Protein AF-A0A0S3TQN6-F1 (afdb_monomer_lite)

Sequence (115 aa):
MHYYVHPFQLELHKLENMIVHVQHVNNREVKKIADSGLFTSQSIGEEGGDTVTTQAIGEEGGDTVTTKAIGEEGGDTVTTQAIGEEGGDTVTTKAVGEEGGDTVTTKAVGEEGGF

Structure (mmCIF, N/CA/C/O backbone):
data_AF-A0A0S3TQN6-F1
#
_entry.id   AF-A0A0S3TQN6-F1
#
loop_
_atom_site.group_PDB
_atom_site.id
_atom_site.type_symbol
_atom_site.label_atom_id
_atom_site.label_alt_id
_atom_site.label_comp_id
_atom_site.label_asym_id
_atom_site.label_entity_id
_atom_site.label_seq_id
_atom_site.pdbx_PDB_ins_code
_atom_site.Cartn_x
_atom_site.Cartn_y
_atom_site.Cartn_z
_atom_site.occupancy
_atom_site.B_iso_or_equiv
_atom_site.auth_seq_id
_atom_site.auth_comp_id
_atom_site.auth_asym_id
_atom_site.auth_atom_id
_atom_site.pdbx_PDB_model_num
ATOM 1 N N . MET A 1 1 ? 12.948 -40.543 -59.364 1.00 48.19 1 MET A N 1
ATOM 2 C CA . MET A 1 1 ? 13.728 -40.202 -58.155 1.00 48.19 1 MET A CA 1
ATOM 3 C C . MET A 1 1 ? 12.812 -39.402 -57.245 1.00 48.19 1 MET A C 1
ATOM 5 O O . MET A 1 1 ? 12.263 -38.418 -57.717 1.00 48.19 1 MET A O 1
ATOM 9 N N . HIS A 1 2 ? 12.554 -39.855 -56.017 1.00 49.88 2 HIS A N 1
ATOM 10 C CA . HIS A 1 2 ? 11.781 -39.083 -55.037 1.00 49.88 2 HIS A CA 1
ATOM 11 C C . HIS A 1 2 ? 12.757 -38.323 -54.139 1.00 49.88 2 HIS A C 1
ATOM 13 O O . HIS A 1 2 ? 13.660 -38.931 -53.568 1.00 49.88 2 HIS A O 1
ATOM 19 N N . TYR A 1 3 ? 12.587 -37.006 -54.042 1.00 64.06 3 TYR A N 1
ATOM 20 C CA . TYR A 1 3 ? 13.352 -36.165 -53.128 1.00 64.06 3 TYR A CA 1
ATOM 21 C C . TYR A 1 3 ? 12.717 -36.247 -51.739 1.00 64.06 3 TYR A C 1
ATOM 23 O O . TYR A 1 3 ? 11.533 -35.958 -51.576 1.00 64.06 3 TYR A O 1
ATOM 31 N N . TYR A 1 4 ? 13.497 -36.678 -50.750 1.00 69.00 4 TYR A N 1
ATOM 32 C CA . TYR A 1 4 ? 13.089 -36.646 -49.351 1.00 69.00 4 TYR A CA 1
ATOM 33 C C . TYR A 1 4 ? 13.300 -35.227 -48.815 1.00 69.00 4 TYR A C 1
ATOM 35 O O . TYR A 1 4 ? 14.424 -34.728 -48.831 1.00 69.00 4 TYR A O 1
ATOM 43 N N . VAL A 1 5 ? 12.226 -34.580 -48.364 1.00 65.69 5 VAL A N 1
ATOM 44 C CA . VAL A 1 5 ? 12.281 -33.260 -47.720 1.00 65.69 5 VAL A CA 1
ATOM 45 C C . VAL A 1 5 ? 12.265 -33.485 -46.211 1.00 65.69 5 VAL A C 1
ATOM 47 O O . VAL A 1 5 ? 11.360 -34.134 -45.686 1.00 65.69 5 VAL A O 1
ATOM 50 N N . HIS A 1 6 ? 13.295 -33.006 -45.514 1.00 69.19 6 HIS A N 1
ATOM 51 C CA . HIS A 1 6 ? 13.466 -33.253 -44.084 1.00 69.19 6 HIS A CA 1
ATOM 52 C C . HIS A 1 6 ? 12.482 -32.391 -43.265 1.00 69.19 6 HIS A C 1
ATOM 54 O O . HIS A 1 6 ? 12.377 -31.192 -43.528 1.00 69.19 6 HIS A O 1
ATOM 60 N N . PRO A 1 7 ? 11.789 -32.937 -42.245 1.00 66.75 7 PRO A N 1
ATOM 61 C CA . PRO A 1 7 ? 10.705 -32.239 -41.536 1.00 66.75 7 PRO A CA 1
ATOM 62 C C . PRO A 1 7 ? 11.141 -30.984 -40.756 1.00 66.75 7 PRO A C 1
ATOM 64 O O . PRO A 1 7 ? 10.292 -30.193 -40.358 1.00 66.75 7 PRO A O 1
ATOM 67 N N . PHE A 1 8 ? 12.449 -30.777 -40.567 1.00 64.75 8 PHE A N 1
ATOM 68 C CA . PHE A 1 8 ? 13.025 -29.607 -39.887 1.00 64.75 8 PHE A CA 1
ATOM 69 C C . PHE A 1 8 ? 13.771 -28.649 -40.821 1.00 64.75 8 PHE A C 1
ATOM 71 O O . PHE A 1 8 ? 14.541 -27.813 -40.352 1.00 64.75 8 PHE A O 1
ATOM 78 N N . GLN A 1 9 ? 13.593 -28.773 -42.138 1.00 66.06 9 GLN A N 1
ATOM 79 C CA . GLN A 1 9 ? 14.167 -27.823 -43.084 1.00 66.06 9 GLN A CA 1
ATOM 80 C C . GLN A 1 9 ? 13.417 -26.487 -42.956 1.00 66.06 9 GLN A C 1
ATOM 82 O O . GLN A 1 9 ? 12.382 -26.251 -43.582 1.00 66.06 9 GLN A O 1
ATOM 87 N N . LEU A 1 10 ? 13.901 -25.643 -42.044 1.00 60.06 10 LEU A N 1
ATOM 88 C CA . LEU A 1 10 ? 13.390 -24.301 -41.836 1.00 60.06 10 LEU A CA 1
ATOM 89 C C . LEU A 1 10 ? 13.933 -23.429 -42.964 1.00 60.06 10 LEU A C 1
ATOM 91 O O . LEU A 1 10 ? 15.109 -23.080 -43.007 1.00 60.06 10 LEU A O 1
ATOM 95 N N . GLU A 1 11 ? 13.075 -23.148 -43.930 1.00 67.50 11 GLU A N 1
ATOM 96 C CA . GLU A 1 11 ? 13.406 -22.263 -45.033 1.00 67.50 11 GLU A CA 1
ATOM 97 C C . GLU A 1 11 ? 13.729 -20.852 -44.513 1.00 67.50 11 GLU A C 1
ATOM 99 O O . GLU A 1 11 ? 12.987 -20.317 -43.689 1.00 67.50 11 GLU A O 1
ATOM 104 N N . LEU A 1 12 ? 14.807 -20.232 -45.006 1.00 58.78 12 LEU A N 1
ATOM 105 C CA . LEU A 1 12 ? 15.273 -18.901 -44.574 1.00 58.78 12 LEU A CA 1
ATOM 106 C C . LEU A 1 12 ? 14.161 -17.834 -44.606 1.00 58.78 12 LEU A C 1
ATOM 108 O O . LEU A 1 12 ? 14.059 -17.024 -43.690 1.00 58.78 12 LEU A O 1
ATOM 112 N N . HIS A 1 13 ? 13.250 -17.905 -45.579 1.00 60.66 13 HIS A N 1
ATOM 113 C CA . HIS A 1 13 ? 12.104 -16.994 -45.687 1.00 60.66 13 HIS A CA 1
ATOM 114 C C . HIS A 1 13 ? 11.073 -17.143 -44.549 1.00 60.66 13 HIS A C 1
ATOM 116 O O . HIS A 1 13 ? 10.259 -16.253 -44.323 1.00 60.66 13 HIS A O 1
ATOM 122 N N . LYS A 1 14 ? 11.077 -18.264 -43.814 1.00 62.47 14 LYS A N 1
ATOM 123 C CA . LYS A 1 14 ? 10.236 -18.466 -42.620 1.00 62.47 14 LYS A CA 1
ATOM 124 C C . LYS A 1 14 ? 10.883 -17.909 -41.351 1.00 62.47 14 LYS A C 1
ATOM 126 O O . LYS A 1 14 ? 10.165 -17.637 -40.394 1.00 62.47 14 LYS A O 1
ATOM 131 N N . LEU A 1 15 ? 12.207 -17.723 -41.344 1.00 57.75 15 LEU A N 1
ATOM 132 C CA . LEU A 1 15 ? 12.938 -17.074 -40.251 1.00 57.75 15 LEU A CA 1
ATOM 133 C C . LEU A 1 15 ? 12.776 -15.551 -40.278 1.00 57.75 15 LEU A C 1
ATOM 135 O O . LEU A 1 15 ? 12.702 -14.938 -39.218 1.00 57.75 15 LEU A O 1
ATOM 139 N N . GLU A 1 16 ? 12.660 -14.950 -41.465 1.00 58.78 16 GLU A N 1
ATOM 140 C CA . GLU A 1 16 ? 12.480 -13.498 -41.632 1.00 58.78 16 GLU A CA 1
ATOM 141 C C . GLU A 1 16 ? 11.194 -12.985 -40.962 1.00 58.78 16 GLU A C 1
ATOM 143 O O . GLU A 1 16 ? 11.202 -11.924 -40.342 1.00 58.78 16 GLU A O 1
ATOM 148 N N . ASN A 1 17 ? 10.121 -13.784 -40.969 1.00 56.88 17 ASN A N 1
ATOM 149 C CA . ASN A 1 17 ? 8.864 -13.459 -40.282 1.00 56.88 17 ASN A CA 1
ATOM 150 C C . ASN A 1 17 ? 8.895 -13.706 -38.765 1.00 56.88 17 ASN A C 1
ATOM 152 O O . ASN A 1 17 ? 7.936 -13.373 -38.071 1.00 56.88 17 ASN A O 1
ATOM 156 N N . MET A 1 18 ? 9.964 -14.316 -38.249 1.00 58.47 18 MET A N 1
ATOM 157 C CA . MET A 1 18 ? 10.138 -14.612 -36.826 1.00 58.47 18 MET A CA 1
ATOM 158 C C . MET A 1 18 ? 11.072 -13.610 -36.133 1.00 58.47 18 MET A C 1
ATOM 160 O O . MET A 1 18 ? 11.285 -13.699 -34.924 1.00 58.47 18 MET A O 1
ATOM 164 N N . ILE A 1 19 ? 11.630 -12.650 -36.882 1.00 61.38 19 ILE A N 1
ATOM 165 C CA . ILE A 1 19 ? 12.429 -11.560 -36.326 1.00 61.38 19 ILE A CA 1
ATOM 166 C C . ILE A 1 19 ? 11.479 -10.638 -35.558 1.00 61.38 19 ILE A C 1
ATOM 168 O O . ILE A 1 19 ? 10.737 -9.842 -36.131 1.00 61.38 19 ILE A O 1
ATOM 172 N N . VAL A 1 20 ? 11.495 -10.771 -34.232 1.00 63.25 20 VAL A N 1
ATOM 173 C CA . VAL A 1 20 ? 10.805 -9.866 -33.315 1.00 63.25 20 VAL A CA 1
ATOM 174 C C . VAL A 1 20 ? 11.337 -8.456 -33.553 1.00 63.25 20 VAL A C 1
ATOM 176 O O . VAL A 1 20 ? 12.524 -8.182 -33.375 1.00 63.25 20 VAL A O 1
ATOM 179 N N . HIS A 1 21 ? 10.454 -7.555 -33.969 1.00 66.19 21 HIS A N 1
ATOM 180 C CA . HIS A 1 21 ? 10.788 -6.153 -34.159 1.00 66.19 21 HIS A CA 1
ATOM 181 C C . HIS A 1 21 ? 10.912 -5.500 -32.775 1.00 66.19 21 HIS A C 1
ATOM 183 O O . HIS A 1 21 ? 9.914 -5.104 -32.174 1.00 66.19 21 HIS A O 1
ATOM 189 N N . VAL A 1 22 ? 12.133 -5.434 -32.234 1.00 63.00 22 VAL A N 1
ATOM 190 C CA . VAL A 1 22 ? 12.410 -4.690 -30.998 1.00 63.00 22 VAL A CA 1
ATOM 191 C C . VAL A 1 22 ? 12.270 -3.208 -31.326 1.00 63.00 22 VAL A C 1
ATOM 193 O O . VAL A 1 22 ? 13.146 -2.604 -31.945 1.00 63.00 22 VAL A O 1
ATOM 196 N N . GLN A 1 23 ? 11.124 -2.627 -30.977 1.00 68.50 23 GLN A N 1
ATOM 197 C CA . GLN A 1 23 ? 10.915 -1.193 -31.123 1.00 68.50 23 GLN A CA 1
ATOM 198 C C . GLN A 1 23 ? 11.852 -0.462 -30.157 1.00 68.50 23 GLN A C 1
ATOM 200 O O . GLN A 1 23 ? 11.892 -0.767 -28.966 1.00 68.50 23 GLN A O 1
ATOM 205 N N . HIS A 1 24 ? 12.619 0.498 -30.674 1.00 70.56 24 HIS A N 1
ATOM 206 C CA . HIS A 1 24 ? 13.424 1.388 -29.843 1.00 70.56 24 HIS A CA 1
ATOM 207 C C . HIS A 1 24 ? 12.480 2.214 -28.962 1.00 70.56 24 HIS A C 1
ATOM 209 O O . HIS A 1 24 ? 11.709 3.029 -29.471 1.00 70.56 24 HIS A O 1
ATOM 215 N N . VAL A 1 25 ? 12.531 2.006 -27.648 1.00 70.12 25 VAL A N 1
ATOM 216 C CA . VAL A 1 25 ? 11.777 2.829 -26.698 1.00 70.12 25 VAL A CA 1
ATOM 217 C C . VAL A 1 25 ? 12.463 4.195 -26.594 1.00 70.12 25 VAL A C 1
ATOM 219 O O . VAL A 1 25 ? 13.676 4.276 -26.416 1.00 70.12 25 VAL A O 1
ATOM 222 N N . ASN A 1 26 ? 11.704 5.284 -26.745 1.00 73.00 26 ASN A N 1
ATOM 223 C CA . ASN A 1 26 ? 12.215 6.652 -26.614 1.00 73.00 26 ASN A CA 1
ATOM 224 C C . ASN A 1 26 ? 12.146 7.101 -25.144 1.00 73.00 26 ASN A C 1
ATOM 226 O O . ASN A 1 26 ? 11.106 6.932 -24.509 1.00 73.00 26 ASN A O 1
ATOM 230 N N . ASN A 1 27 ? 13.196 7.753 -24.630 1.00 72.88 27 ASN A N 1
ATOM 231 C CA . ASN A 1 27 ? 13.241 8.321 -23.273 1.00 72.88 27 ASN A CA 1
ATOM 232 C C . ASN A 1 27 ? 12.036 9.209 -22.919 1.00 72.88 27 ASN A C 1
ATOM 234 O O . ASN A 1 27 ? 11.693 9.329 -21.749 1.00 72.88 27 ASN A O 1
ATOM 238 N N . ARG A 1 28 ? 11.371 9.830 -23.901 1.00 71.12 28 ARG A N 1
ATOM 239 C CA . ARG A 1 28 ? 10.142 10.603 -23.671 1.00 71.12 28 ARG A CA 1
ATOM 240 C C . ARG A 1 28 ? 8.975 9.725 -23.216 1.00 71.12 28 ARG A C 1
ATOM 242 O O . ARG A 1 28 ? 8.205 10.163 -22.374 1.00 71.12 28 ARG A O 1
ATOM 249 N N . GLU A 1 29 ? 8.836 8.524 -23.770 1.00 67.88 29 GLU A N 1
ATOM 250 C CA . GLU A 1 29 ? 7.805 7.570 -23.343 1.00 67.88 29 GLU A CA 1
ATOM 251 C C . GLU A 1 29 ? 8.148 6.984 -21.969 1.00 67.88 29 GLU A C 1
ATOM 253 O O . GLU A 1 29 ? 7.270 6.876 -21.124 1.00 67.88 29 GLU A O 1
ATOM 258 N N . VAL A 1 30 ? 9.435 6.735 -21.698 1.00 68.62 30 VAL A N 1
ATOM 259 C CA . VAL A 1 30 ? 9.907 6.321 -20.362 1.00 68.62 30 VAL A CA 1
ATOM 260 C C . VAL A 1 30 ? 9.597 7.390 -19.311 1.00 68.62 30 VAL A C 1
ATOM 262 O O . VAL A 1 30 ? 9.056 7.081 -18.257 1.00 68.62 30 VAL A O 1
ATOM 265 N N . LYS A 1 31 ? 9.859 8.666 -19.620 1.00 64.12 31 LYS A N 1
ATOM 266 C CA . LYS A 1 31 ? 9.584 9.784 -18.709 1.00 64.12 31 LYS A CA 1
ATOM 267 C C . LYS A 1 31 ? 8.089 9.982 -18.448 1.00 64.12 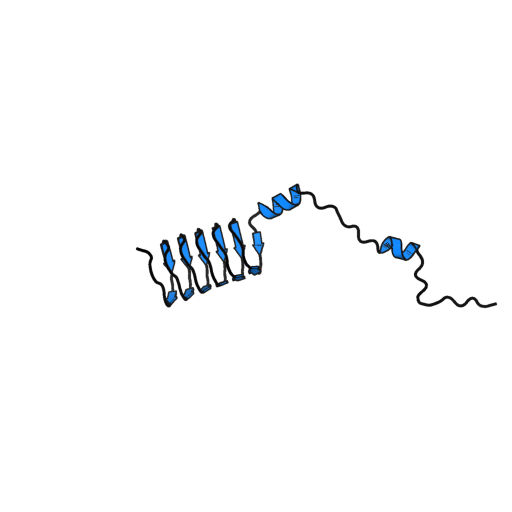31 LYS A C 1
ATOM 269 O O . LYS A 1 31 ? 7.714 10.335 -17.343 1.00 64.12 31 LYS A O 1
ATOM 274 N N . LYS A 1 32 ? 7.228 9.740 -19.441 1.00 65.12 32 LYS A N 1
ATOM 275 C CA . LYS A 1 32 ? 5.771 9.814 -19.242 1.00 65.12 32 LYS A CA 1
ATOM 276 C C . LYS A 1 32 ? 5.263 8.754 -18.273 1.00 65.12 32 LYS A C 1
ATOM 278 O O . LYS A 1 32 ? 4.354 9.062 -17.526 1.00 65.12 32 LYS A O 1
ATOM 283 N N . ILE A 1 33 ? 5.827 7.546 -18.314 1.00 65.38 33 ILE A N 1
ATOM 284 C CA . ILE A 1 33 ? 5.473 6.469 -17.382 1.00 65.38 33 ILE A CA 1
ATOM 285 C C . ILE A 1 33 ? 5.961 6.810 -15.970 1.00 65.38 33 ILE A C 1
ATOM 287 O O . ILE A 1 33 ? 5.231 6.575 -15.020 1.00 65.38 33 ILE A O 1
ATOM 291 N N . ALA A 1 34 ? 7.154 7.400 -15.848 1.00 61.78 34 ALA A N 1
ATOM 292 C CA . ALA A 1 34 ? 7.702 7.828 -14.560 1.00 61.78 34 ALA A CA 1
ATOM 293 C C . ALA A 1 34 ? 6.922 8.999 -13.931 1.00 61.78 34 ALA A C 1
ATOM 295 O O . ALA A 1 34 ? 6.752 9.035 -12.722 1.00 61.78 34 ALA A O 1
ATOM 296 N N . ASP A 1 35 ? 6.436 9.943 -14.746 1.00 61.66 35 ASP A N 1
ATOM 297 C CA . ASP A 1 35 ? 5.710 11.128 -14.264 1.00 61.66 35 ASP A CA 1
ATOM 298 C C . ASP A 1 35 ? 4.185 10.898 -14.144 1.00 61.66 35 ASP A C 1
ATOM 300 O O . ASP A 1 35 ? 3.473 11.737 -13.591 1.00 61.66 35 ASP A O 1
ATOM 304 N N . SER A 1 36 ? 3.635 9.821 -14.721 1.00 59.81 36 SER A N 1
ATOM 305 C CA . SER A 1 36 ? 2.219 9.478 -14.567 1.00 59.81 36 SER A CA 1
ATOM 306 C C . SER A 1 36 ? 2.078 8.569 -13.358 1.00 59.81 36 SER A C 1
ATOM 308 O O . SER A 1 36 ? 2.448 7.403 -13.476 1.00 59.81 36 SER A O 1
ATOM 310 N N . GLY A 1 37 ? 1.558 9.105 -12.246 1.00 63.66 37 GLY A N 1
ATOM 311 C CA . GLY A 1 37 ? 1.341 8.388 -10.984 1.00 63.66 37 GLY A CA 1
ATOM 312 C C . GLY A 1 37 ? 1.110 6.893 -11.192 1.00 63.66 37 GLY A C 1
ATOM 313 O O . GLY A 1 37 ? 0.200 6.477 -11.925 1.00 63.66 37 GLY A O 1
ATOM 314 N N . LEU A 1 38 ? 2.035 6.105 -10.656 1.00 73.50 38 LEU A N 1
ATOM 315 C CA . LEU A 1 38 ? 2.196 4.713 -11.034 1.00 73.50 38 LEU A CA 1
ATOM 316 C C . LEU A 1 38 ? 1.136 3.879 -10.315 1.00 73.50 38 LEU A C 1
ATOM 318 O O . LEU A 1 38 ? 1.125 3.800 -9.092 1.00 73.50 38 LEU A O 1
ATOM 322 N N . PHE A 1 39 ? 0.253 3.232 -11.077 1.00 84.62 39 PHE A N 1
ATOM 323 C CA . PHE A 1 39 ? -0.683 2.253 -10.528 1.00 84.62 39 PHE A CA 1
ATOM 324 C C . PHE A 1 39 ? -0.086 0.857 -10.658 1.00 84.62 39 PHE A C 1
ATOM 326 O O . PHE A 1 39 ? 0.025 0.337 -11.774 1.00 84.62 39 PHE A O 1
ATOM 333 N N . THR A 1 40 ? 0.253 0.222 -9.538 1.00 85.25 40 THR A N 1
ATOM 334 C CA . THR A 1 40 ? 0.761 -1.156 -9.542 1.00 85.25 40 THR A CA 1
ATOM 335 C C . THR A 1 40 ? -0.113 -2.091 -8.714 1.00 85.25 40 THR A C 1
ATOM 337 O O . THR A 1 40 ? -0.776 -1.713 -7.746 1.00 85.25 40 THR A O 1
ATOM 340 N N . SER A 1 41 ? -0.139 -3.370 -9.096 1.00 91.19 41 SER A N 1
ATOM 341 C CA . SER A 1 41 ? -0.738 -4.390 -8.230 1.00 91.19 41 SER A CA 1
ATOM 342 C C . SER A 1 41 ? 0.213 -4.820 -7.117 1.00 91.19 41 SER A C 1
ATOM 344 O O . SER A 1 41 ? -0.247 -5.307 -6.086 1.00 91.19 41 SER A O 1
ATOM 346 N N . GLN A 1 42 ? 1.520 -4.718 -7.362 1.00 92.81 42 GLN A N 1
ATOM 347 C CA . GLN A 1 42 ? 2.558 -5.109 -6.428 1.00 92.81 42 GLN A CA 1
ATOM 348 C C . GLN A 1 42 ? 3.833 -4.302 -6.691 1.00 92.81 42 GLN A C 1
ATOM 350 O O . GLN A 1 42 ? 4.285 -4.267 -7.837 1.00 92.81 42 GLN A O 1
ATOM 355 N N . SER A 1 43 ? 4.405 -3.737 -5.633 1.00 89.81 43 SER A N 1
ATOM 356 C CA . SER A 1 43 ? 5.684 -3.025 -5.629 1.00 89.81 43 SER A CA 1
ATOM 357 C C . SER A 1 43 ? 6.616 -3.616 -4.561 1.00 89.81 43 SER A C 1
ATOM 359 O O . SER A 1 43 ? 6.162 -4.292 -3.629 1.00 89.81 43 SER A O 1
ATOM 361 N N . ILE A 1 44 ? 7.929 -3.450 -4.742 1.00 93.06 44 ILE A N 1
ATOM 362 C CA . ILE A 1 44 ? 8.955 -3.868 -3.775 1.00 93.06 44 ILE A CA 1
ATOM 363 C C . ILE A 1 44 ? 10.107 -2.864 -3.846 1.00 93.06 44 ILE A C 1
ATOM 365 O O . ILE A 1 44 ? 10.715 -2.750 -4.910 1.00 93.06 44 ILE A O 1
ATOM 369 N N . GLY A 1 45 ? 10.456 -2.237 -2.721 1.00 89.25 45 GLY A N 1
ATOM 370 C CA . GLY A 1 45 ? 11.608 -1.335 -2.638 1.00 89.25 45 GLY A CA 1
ATOM 371 C C . GLY A 1 45 ? 11.412 -0.039 -3.421 1.00 89.25 45 GLY A C 1
ATOM 372 O O . GLY A 1 45 ? 12.318 0.357 -4.151 1.00 89.25 45 GLY A O 1
ATOM 373 N N . GLU A 1 46 ? 10.217 0.551 -3.373 1.00 86.81 46 GLU A N 1
ATOM 374 C CA . GLU A 1 46 ? 9.969 1.836 -4.035 1.00 86.81 46 GLU A CA 1
ATOM 375 C C . GLU A 1 46 ? 10.587 2.959 -3.197 1.00 86.81 46 GLU A C 1
ATOM 377 O O . GLU A 1 46 ? 10.344 3.044 -1.997 1.00 86.81 46 GLU A O 1
ATOM 382 N N . GLU A 1 47 ? 11.373 3.820 -3.842 1.00 87.12 47 GLU A N 1
ATOM 383 C CA . GLU A 1 47 ? 12.009 4.982 -3.217 1.00 87.12 47 GLU A CA 1
ATOM 384 C C . GLU A 1 47 ? 11.379 6.264 -3.783 1.00 87.12 47 GLU A C 1
ATOM 386 O O . GLU A 1 47 ? 11.702 6.698 -4.896 1.00 87.12 47 GLU A O 1
ATOM 391 N N . GLY A 1 48 ? 10.496 6.892 -3.008 1.00 79.75 48 GLY A N 1
ATOM 392 C CA . GLY A 1 48 ? 9.832 8.145 -3.352 1.00 79.75 48 GLY A CA 1
ATOM 393 C C . GLY A 1 48 ? 8.879 8.100 -4.556 1.00 79.75 48 GLY A C 1
ATOM 394 O O . GLY A 1 48 ? 8.715 7.105 -5.258 1.00 79.75 48 GLY A O 1
ATOM 395 N N . GLY A 1 49 ? 8.271 9.259 -4.828 1.00 79.69 49 GLY A N 1
ATOM 396 C CA . GLY A 1 49 ? 7.338 9.461 -5.940 1.00 79.69 49 GLY A CA 1
ATOM 397 C C . GLY A 1 49 ? 5.878 9.167 -5.593 1.00 79.69 49 GLY A C 1
ATOM 398 O O . GLY A 1 49 ? 5.564 8.615 -4.544 1.00 79.69 49 GLY A O 1
ATOM 399 N N . ASP A 1 50 ? 4.987 9.565 -6.501 1.00 85.00 50 ASP A N 1
ATOM 400 C CA . ASP A 1 50 ? 3.544 9.457 -6.295 1.00 85.00 50 ASP A CA 1
ATOM 401 C C . ASP A 1 50 ? 3.057 8.115 -6.849 1.00 85.00 50 ASP A C 1
ATOM 403 O O . ASP A 1 50 ? 2.988 7.912 -8.074 1.00 85.00 50 ASP A O 1
ATOM 407 N N . THR A 1 51 ? 2.717 7.180 -5.965 1.00 84.31 51 THR A N 1
ATOM 408 C CA . THR A 1 51 ? 2.318 5.825 -6.367 1.00 84.31 51 THR A CA 1
ATOM 409 C C . THR A 1 51 ? 1.008 5.391 -5.726 1.00 84.31 51 THR A C 1
ATOM 411 O O . THR A 1 51 ? 0.600 5.839 -4.655 1.00 84.31 51 THR A O 1
ATOM 414 N N . VAL A 1 52 ? 0.297 4.510 -6.428 1.00 89.94 52 VAL A N 1
ATOM 415 C CA . VAL A 1 52 ? -0.895 3.847 -5.906 1.00 89.94 52 VAL A CA 1
ATOM 416 C C . VAL A 1 52 ? -0.720 2.351 -6.093 1.00 89.94 52 VAL A C 1
ATOM 418 O O . VAL A 1 52 ? -0.758 1.838 -7.218 1.00 89.94 52 VAL A O 1
ATOM 421 N N . THR A 1 53 ? -0.581 1.638 -4.982 1.00 91.31 53 THR A N 1
ATOM 422 C CA . THR A 1 53 ? -0.219 0.225 -4.993 1.00 91.31 53 THR A CA 1
ATOM 423 C C . THR A 1 53 ? -1.219 -0.627 -4.212 1.00 91.31 53 THR A C 1
ATOM 425 O O . THR A 1 53 ? -1.757 -0.267 -3.167 1.00 91.31 53 THR A O 1
ATOM 428 N N . THR A 1 54 ? -1.525 -1.822 -4.721 1.00 94.94 54 THR A N 1
ATOM 429 C CA . THR A 1 54 ? -2.369 -2.763 -3.961 1.00 94.94 54 THR A CA 1
ATOM 430 C C . THR A 1 54 ? -1.585 -3.484 -2.858 1.00 94.94 54 THR A C 1
ATOM 432 O O . THR A 1 54 ? -2.123 -3.701 -1.772 1.00 94.94 54 THR A O 1
ATOM 435 N N . GLN A 1 55 ? -0.349 -3.902 -3.134 1.00 95.75 55 GLN A N 1
ATOM 436 C CA . GLN A 1 55 ? 0.533 -4.595 -2.190 1.00 95.75 55 GLN A CA 1
ATOM 437 C C . GLN A 1 55 ? 1.959 -4.065 -2.308 1.00 95.75 55 GLN A C 1
ATOM 439 O O . GLN A 1 55 ? 2.571 -4.250 -3.355 1.00 95.75 55 GLN A O 1
ATOM 444 N N . ALA A 1 56 ? 2.484 -3.477 -1.248 1.00 93.31 56 ALA A N 1
ATOM 445 C CA . ALA A 1 56 ? 3.832 -2.943 -1.229 1.00 93.31 56 ALA A CA 1
ATOM 446 C C . ALA A 1 56 ? 4.680 -3.579 -0.126 1.00 93.31 56 ALA A C 1
ATOM 448 O O . ALA A 1 56 ? 4.154 -4.061 0.884 1.00 93.31 56 ALA A O 1
ATOM 449 N N . ILE A 1 57 ? 5.991 -3.624 -0.356 1.00 95.81 57 ILE A N 1
ATOM 450 C CA .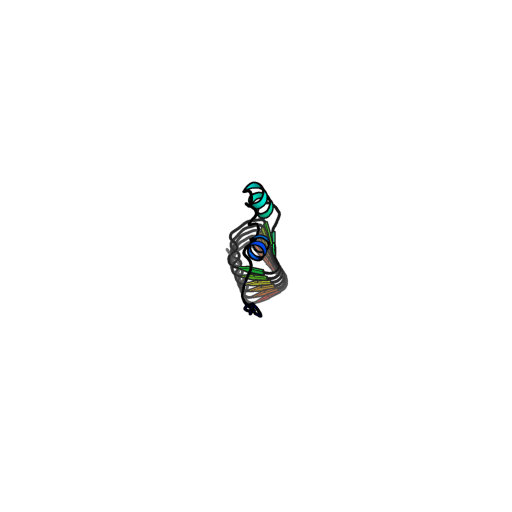 ILE A 1 57 ? 6.983 -4.094 0.613 1.00 95.81 57 ILE A CA 1
ATOM 451 C C . ILE A 1 57 ? 8.198 -3.168 0.548 1.00 95.81 57 ILE A C 1
ATOM 453 O O . ILE A 1 57 ? 8.850 -3.129 -0.496 1.00 95.81 57 ILE A O 1
ATOM 457 N N . GLY A 1 58 ? 8.538 -2.510 1.656 1.00 91.50 58 GLY A N 1
ATOM 458 C CA . GLY A 1 58 ? 9.694 -1.618 1.743 1.00 91.50 58 GLY A CA 1
ATOM 459 C C . GLY A 1 58 ? 9.512 -0.358 0.903 1.00 91.50 58 GLY A C 1
ATOM 460 O O . GLY A 1 58 ? 10.279 -0.169 -0.033 1.00 91.50 58 GLY A O 1
ATOM 461 N N . GLU A 1 59 ? 8.468 0.431 1.155 1.00 90.50 59 GLU A N 1
ATOM 462 C CA . GLU A 1 59 ? 8.339 1.760 0.534 1.00 90.50 59 GLU A CA 1
ATOM 463 C C . GLU A 1 59 ? 9.070 2.790 1.404 1.00 90.50 59 GLU A C 1
ATOM 465 O O . GLU A 1 59 ? 8.868 2.833 2.614 1.00 90.50 59 GLU A O 1
ATOM 470 N N . GLU A 1 60 ? 9.935 3.599 0.796 1.00 91.00 60 GLU A N 1
ATOM 471 C CA . GLU A 1 60 ? 10.720 4.631 1.480 1.00 91.00 60 GLU A CA 1
ATOM 472 C C . GLU A 1 60 ? 10.372 6.014 0.904 1.00 91.00 60 GLU A C 1
ATOM 474 O O . GLU A 1 60 ? 10.771 6.366 -0.211 1.00 91.00 60 GLU A O 1
ATOM 479 N N . GLY A 1 61 ? 9.644 6.822 1.678 1.00 84.44 61 GLY A N 1
ATOM 480 C CA . GLY A 1 61 ? 9.228 8.177 1.322 1.00 84.44 61 GLY A CA 1
ATOM 481 C C . GLY A 1 61 ? 8.274 8.291 0.121 1.00 84.44 61 GLY A C 1
ATOM 482 O O . GLY A 1 61 ? 7.916 7.319 -0.537 1.00 84.44 61 GLY A O 1
ATOM 483 N N . GLY A 1 62 ? 7.903 9.534 -0.208 1.00 85.38 62 GLY A N 1
ATOM 484 C CA . GLY A 1 62 ? 6.965 9.848 -1.295 1.00 85.38 62 GLY A CA 1
ATOM 485 C C . GLY A 1 62 ? 5.510 9.957 -0.838 1.00 85.38 62 GLY A C 1
ATOM 486 O O . GLY A 1 62 ? 5.214 9.797 0.344 1.00 85.38 62 GLY A O 1
ATOM 487 N N . ASP A 1 63 ? 4.628 10.249 -1.794 1.00 89.00 63 ASP A N 1
ATOM 488 C CA . ASP A 1 63 ? 3.190 10.387 -1.565 1.00 89.00 63 ASP A CA 1
ATOM 489 C C . ASP A 1 63 ? 2.510 9.104 -2.064 1.00 89.00 63 ASP A C 1
ATOM 491 O O . ASP A 1 63 ? 2.219 8.953 -3.259 1.00 89.00 63 ASP A O 1
ATOM 495 N N . THR A 1 64 ? 2.290 8.141 -1.169 1.00 88.44 64 THR A N 1
ATOM 496 C CA . THR A 1 64 ? 1.821 6.800 -1.552 1.00 88.44 64 THR A CA 1
ATOM 497 C C . THR A 1 64 ? 0.416 6.500 -1.044 1.00 88.44 64 THR A C 1
ATOM 499 O O . THR A 1 64 ? -0.031 6.936 0.020 1.00 88.44 64 THR A O 1
ATOM 502 N N . VAL A 1 65 ? -0.330 5.729 -1.837 1.00 92.56 65 VAL A N 1
ATOM 503 C CA . VAL A 1 65 ? -1.607 5.148 -1.411 1.00 92.56 65 VAL A CA 1
ATOM 504 C C . VAL A 1 65 ? -1.543 3.640 -1.567 1.00 92.56 65 VAL A C 1
ATOM 506 O O . VAL A 1 65 ? -1.610 3.119 -2.687 1.00 92.56 65 VAL A O 1
ATOM 509 N N . THR A 1 66 ? -1.517 2.937 -0.436 1.00 94.06 66 THR A N 1
ATOM 510 C CA . THR A 1 66 ? -1.288 1.496 -0.405 1.00 94.06 66 THR A CA 1
ATOM 511 C C . THR A 1 66 ? -2.434 0.741 0.281 1.00 94.06 66 THR A C 1
ATOM 513 O O . THR A 1 66 ? -2.939 1.075 1.353 1.00 94.06 66 THR A O 1
ATOM 516 N N . THR A 1 67 ? -2.931 -0.338 -0.339 1.00 96.75 67 THR A N 1
ATOM 517 C CA . THR A 1 67 ? -3.970 -1.162 0.322 1.00 96.75 67 THR A CA 1
ATOM 518 C C . THR A 1 67 ? -3.374 -2.084 1.388 1.00 96.75 67 THR A C 1
ATOM 520 O O . THR A 1 67 ? -3.998 -2.315 2.427 1.00 96.75 67 THR A O 1
ATOM 523 N N . LYS A 1 68 ? -2.197 -2.655 1.121 1.00 97.12 68 LYS A N 1
ATOM 524 C CA . LYS A 1 68 ? -1.457 -3.512 2.049 1.00 97.12 68 LYS A CA 1
ATOM 525 C C . LYS A 1 68 ? 0.027 -3.204 1.967 1.00 97.12 68 LYS A C 1
ATOM 527 O O . LYS A 1 68 ? 0.604 -3.435 0.907 1.00 97.12 68 LYS A O 1
ATOM 532 N N . ALA A 1 69 ? 0.614 -2.784 3.072 1.00 94.94 69 ALA A N 1
ATOM 533 C CA . ALA A 1 69 ? 2.021 -2.449 3.153 1.00 94.94 69 ALA A CA 1
ATOM 534 C C . ALA A 1 69 ? 2.743 -3.287 4.209 1.00 94.94 69 ALA A C 1
ATOM 536 O O . ALA A 1 69 ? 2.143 -3.727 5.199 1.00 94.94 69 ALA A O 1
ATOM 537 N N . ILE A 1 70 ? 4.029 -3.529 3.970 1.00 96.38 70 ILE A N 1
ATOM 538 C CA . ILE A 1 70 ? 4.956 -4.129 4.930 1.00 96.38 70 ILE A CA 1
ATOM 539 C C . ILE A 1 70 ? 6.258 -3.334 4.868 1.00 96.38 70 ILE A C 1
ATOM 541 O O . ILE A 1 70 ? 6.957 -3.435 3.861 1.00 96.38 70 ILE A O 1
ATOM 545 N N . GLY A 1 71 ? 6.606 -2.618 5.935 1.00 91.69 71 GLY A N 1
ATOM 546 C CA . GLY A 1 71 ? 7.768 -1.732 5.954 1.00 91.69 71 GLY A CA 1
ATOM 547 C C . GLY A 1 71 ? 7.527 -0.490 5.103 1.00 91.69 71 GLY A C 1
ATOM 548 O O . GLY A 1 71 ? 7.895 -0.497 3.932 1.00 91.69 71 GLY A O 1
ATOM 549 N N . GLU A 1 72 ? 6.893 0.533 5.668 1.00 91.81 72 GLU A N 1
ATOM 550 C CA . GLU A 1 72 ? 6.864 1.886 5.087 1.00 91.81 72 GLU A CA 1
ATOM 551 C C . GLU A 1 72 ? 7.714 2.805 5.970 1.00 91.81 72 GLU A C 1
ATOM 553 O O . GLU A 1 72 ? 7.536 2.807 7.187 1.00 91.81 72 GLU A O 1
ATOM 558 N N . GLU A 1 73 ? 8.647 3.558 5.386 1.00 92.00 73 GLU A N 1
ATOM 559 C CA . GLU A 1 73 ? 9.517 4.486 6.119 1.00 92.00 73 GLU A CA 1
ATOM 560 C C . GLU A 1 73 ? 9.385 5.910 5.562 1.00 92.00 73 GLU A C 1
ATOM 562 O O . GLU A 1 73 ? 9.801 6.202 4.438 1.00 92.00 73 GLU A O 1
ATOM 567 N N . GLY A 1 74 ? 8.839 6.822 6.370 1.00 86.12 74 GLY A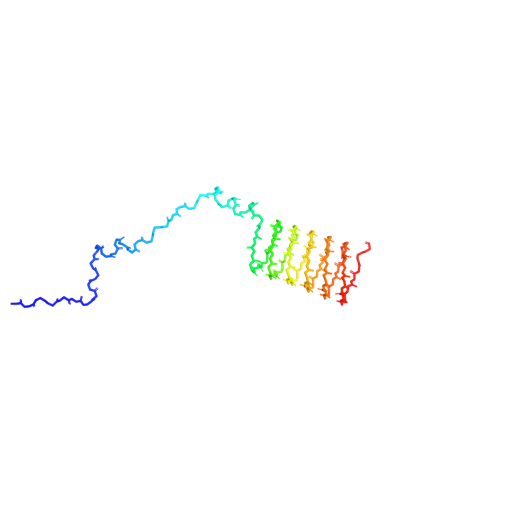 N 1
ATOM 568 C CA . GLY A 1 74 ? 8.661 8.231 6.025 1.00 86.12 74 GLY A CA 1
ATOM 569 C C . GLY A 1 74 ? 7.697 8.503 4.858 1.00 86.12 74 GLY A C 1
ATOM 570 O O . GLY A 1 74 ? 7.110 7.604 4.268 1.00 86.12 74 GLY A O 1
ATOM 571 N N . GLY A 1 75 ? 7.566 9.784 4.498 1.00 87.06 75 GLY A N 1
ATOM 572 C CA . GLY A 1 75 ? 6.651 10.239 3.440 1.00 87.06 75 GLY A CA 1
ATOM 573 C C . GLY A 1 75 ? 5.232 10.524 3.931 1.00 87.06 75 GLY A C 1
ATOM 574 O O . GLY A 1 75 ? 4.954 10.435 5.128 1.00 87.06 75 GLY A O 1
ATOM 575 N N . ASP A 1 76 ? 4.365 10.883 2.986 1.00 91.12 76 ASP A N 1
ATOM 576 C CA . ASP A 1 76 ? 2.951 11.168 3.225 1.00 91.12 76 ASP A CA 1
ATOM 577 C C . ASP A 1 76 ? 2.144 9.969 2.707 1.00 91.12 76 ASP A C 1
ATOM 579 O O . ASP A 1 76 ? 1.819 9.878 1.517 1.00 91.12 76 ASP A O 1
ATOM 583 N N . THR A 1 77 ? 1.847 9.009 3.586 1.00 89.25 77 THR A N 1
ATOM 584 C CA . THR A 1 77 ? 1.266 7.719 3.181 1.00 89.25 77 THR A CA 1
ATOM 585 C C . THR A 1 77 ? -0.182 7.558 3.635 1.00 89.25 77 THR A C 1
ATOM 587 O O . THR A 1 77 ? -0.611 8.006 4.704 1.00 89.25 77 THR A O 1
ATOM 590 N N . VAL A 1 78 ? -0.986 6.894 2.801 1.00 93.88 78 VAL A N 1
ATOM 591 C CA . VAL A 1 78 ? -2.339 6.460 3.169 1.00 93.88 78 VAL A CA 1
ATOM 592 C C . VAL A 1 78 ? -2.458 4.957 2.987 1.00 93.88 78 VAL A C 1
ATOM 594 O O . VAL A 1 78 ? -2.593 4.468 1.859 1.00 93.88 78 VAL A O 1
ATOM 597 N N . THR A 1 79 ? -2.536 4.239 4.109 1.00 94.50 79 THR A N 1
ATOM 598 C CA . THR A 1 79 ? -2.481 2.778 4.116 1.00 94.50 79 THR A CA 1
ATOM 599 C C . THR A 1 79 ? -3.726 2.133 4.737 1.00 94.50 79 THR A C 1
ATOM 601 O O . THR A 1 79 ? -4.241 2.483 5.801 1.00 94.50 79 THR A O 1
ATOM 604 N N . THR A 1 80 ? -4.306 1.133 4.061 1.00 97.38 80 THR A N 1
ATOM 605 C CA . THR A 1 80 ? -5.467 0.413 4.633 1.00 97.38 80 THR A CA 1
ATOM 606 C C . THR A 1 80 ? -5.044 -0.654 5.648 1.00 97.38 80 THR A C 1
ATOM 608 O O . THR A 1 80 ? -5.742 -0.883 6.642 1.00 97.38 80 THR A O 1
ATOM 611 N N . GLN A 1 81 ? -3.949 -1.364 5.381 1.00 97.31 81 GLN A N 1
ATOM 612 C CA . GLN A 1 81 ? -3.382 -2.385 6.263 1.00 97.31 81 GLN A CA 1
ATOM 613 C C . GLN A 1 81 ? -1.865 -2.293 6.234 1.00 97.31 81 GLN A C 1
ATOM 615 O O . GLN A 1 81 ? -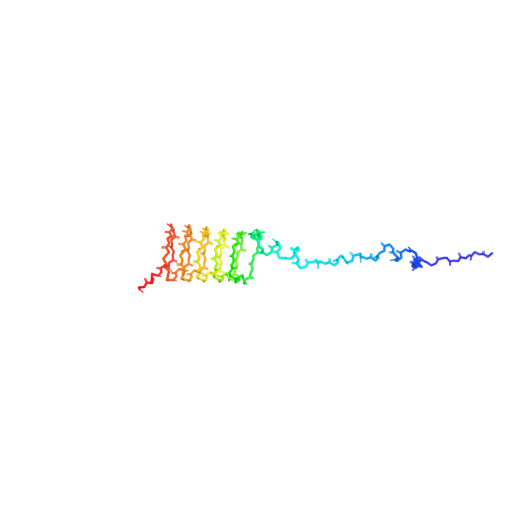1.282 -2.566 5.190 1.00 97.31 81 GLN A O 1
ATOM 620 N N . ALA A 1 82 ? -1.262 -1.998 7.374 1.00 95.00 82 ALA A N 1
ATOM 621 C CA . ALA A 1 82 ? 0.172 -1.827 7.492 1.00 95.00 82 ALA A CA 1
ATOM 622 C C . ALA A 1 82 ? 0.788 -2.760 8.531 1.00 95.00 82 ALA A C 1
ATOM 624 O O . ALA A 1 82 ? 0.139 -3.154 9.511 1.00 95.00 82 ALA A O 1
ATOM 625 N N . ILE A 1 83 ? 2.046 -3.119 8.293 1.00 96.31 83 ILE A N 1
ATOM 626 C CA . ILE A 1 83 ? 2.907 -3.825 9.239 1.00 96.31 83 ILE A CA 1
ATOM 627 C C . ILE A 1 83 ? 4.281 -3.155 9.199 1.00 96.31 83 ILE A C 1
ATOM 629 O O . ILE A 1 83 ? 4.963 -3.288 8.186 1.00 96.31 83 ILE A O 1
ATOM 633 N N . GLY A 1 84 ? 4.698 -2.518 10.294 1.00 92.12 84 GLY A N 1
ATOM 634 C CA . GLY A 1 84 ? 5.964 -1.786 10.358 1.00 92.12 84 GLY A CA 1
ATOM 635 C C . GLY A 1 84 ? 5.904 -0.486 9.563 1.00 92.12 84 GLY A C 1
ATOM 636 O O . GLY A 1 84 ? 6.409 -0.463 8.446 1.00 92.12 84 GLY A O 1
ATOM 637 N N . GLU A 1 85 ? 5.266 0.550 10.104 1.00 91.62 85 GLU A N 1
ATOM 638 C CA . GLU A 1 85 ? 5.400 1.921 9.580 1.00 91.62 85 GLU A CA 1
ATOM 639 C C . GLU A 1 85 ? 6.323 2.718 10.506 1.00 91.62 85 GLU A C 1
ATOM 641 O O . GLU A 1 85 ? 6.158 2.674 11.726 1.00 91.62 85 GLU A O 1
ATOM 646 N N . GLU A 1 86 ? 7.297 3.428 9.944 1.00 91.50 86 GLU A N 1
ATOM 647 C CA . GLU A 1 86 ? 8.289 4.194 10.699 1.00 91.50 86 GLU A CA 1
ATOM 648 C C . GLU A 1 86 ? 8.366 5.644 10.191 1.00 91.50 86 GLU A C 1
ATOM 650 O O . GLU A 1 86 ? 8.797 5.912 9.070 1.00 91.50 86 GLU A O 1
ATOM 655 N N . GLY A 1 87 ? 7.990 6.611 11.031 1.00 86.19 87 GLY A N 1
ATOM 656 C CA . GLY A 1 87 ? 8.031 8.038 10.698 1.00 86.19 87 GLY A CA 1
ATOM 657 C C . GLY A 1 87 ? 7.047 8.480 9.601 1.00 86.19 87 GLY A C 1
ATOM 658 O O . GLY A 1 87 ? 6.235 7.704 9.115 1.00 86.19 87 GLY A O 1
ATOM 659 N N . GLY A 1 88 ? 7.136 9.755 9.203 1.00 86.00 88 GLY A N 1
ATOM 660 C CA . GLY A 1 88 ? 6.273 10.348 8.169 1.00 86.00 88 GLY A CA 1
ATOM 661 C C . GLY A 1 88 ? 4.932 10.878 8.685 1.00 86.00 88 GLY A C 1
ATOM 662 O O . GLY A 1 88 ? 4.660 10.844 9.886 1.00 86.00 88 GLY A O 1
ATOM 663 N N . ASP A 1 89 ? 4.124 11.384 7.755 1.00 90.31 89 ASP A N 1
ATOM 664 C CA . ASP A 1 89 ? 2.753 11.838 7.994 1.00 90.31 89 ASP A CA 1
ATOM 665 C C . ASP A 1 89 ? 1.809 10.761 7.440 1.00 90.31 89 ASP A C 1
ATOM 667 O O . ASP A 1 89 ? 1.429 10.771 6.266 1.00 90.31 89 ASP A O 1
ATOM 671 N N . THR A 1 90 ? 1.455 9.787 8.280 1.00 87.81 90 THR A N 1
ATOM 672 C CA . THR A 1 90 ? 0.763 8.570 7.834 1.00 87.81 90 THR A CA 1
ATOM 673 C C . THR A 1 90 ? -0.691 8.524 8.299 1.00 87.81 90 THR A C 1
ATOM 675 O O . THR A 1 90 ? -1.066 8.958 9.396 1.00 87.81 90 THR A O 1
ATOM 678 N N . VAL A 1 91 ? -1.566 7.985 7.447 1.00 92.50 91 VAL A N 1
ATOM 679 C CA . VAL A 1 91 ? -2.965 7.710 7.794 1.00 92.50 91 VAL A CA 1
ATOM 680 C C . VAL A 1 91 ? -3.278 6.245 7.555 1.00 92.50 91 VAL A C 1
ATOM 682 O O . VAL A 1 91 ? -3.492 5.822 6.413 1.00 92.50 91 VAL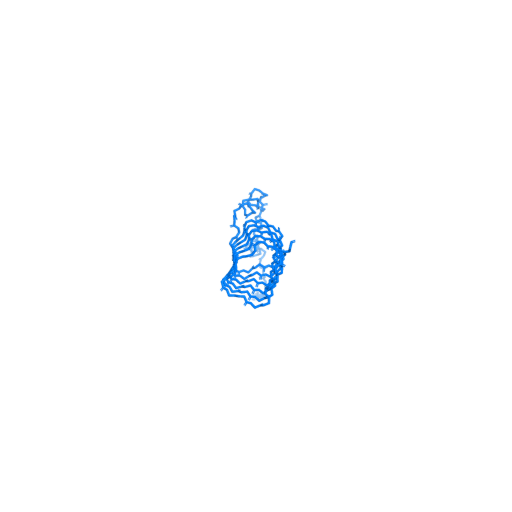 A O 1
ATOM 685 N N . THR A 1 92 ? -3.446 5.500 8.649 1.00 94.00 92 THR A N 1
ATOM 686 C CA . THR A 1 92 ? -3.579 4.045 8.587 1.00 94.00 92 THR A CA 1
ATOM 687 C C . THR A 1 92 ? -4.898 3.529 9.168 1.00 94.00 92 THR A C 1
ATOM 689 O O . THR A 1 92 ? -5.358 3.855 10.266 1.00 94.00 92 THR A O 1
ATOM 692 N N . THR A 1 93 ? -5.598 2.669 8.417 1.00 96.81 93 THR A N 1
ATOM 693 C CA . THR A 1 93 ? -6.859 2.081 8.918 1.00 96.81 93 THR A CA 1
ATOM 694 C C . THR A 1 93 ? -6.604 0.941 9.907 1.00 96.81 93 THR A C 1
ATOM 696 O O . THR A 1 93 ? -7.348 0.775 10.882 1.00 96.81 93 THR A O 1
ATOM 699 N N . LYS A 1 94 ? -5.595 0.107 9.646 1.00 96.69 94 LYS A N 1
ATOM 700 C CA . LYS A 1 94 ? -5.179 -0.987 10.527 1.00 96.69 94 LYS A CA 1
ATOM 701 C C . LYS A 1 94 ? -3.671 -1.127 10.491 1.00 96.69 94 LYS A C 1
ATOM 703 O O . LYS A 1 94 ? -3.147 -1.408 9.419 1.00 96.69 94 LYS A O 1
ATOM 708 N N . ALA A 1 95 ? -3.040 -1.071 11.649 1.00 94.19 95 ALA A N 1
ATOM 709 C CA . ALA A 1 95 ? -1.597 -1.143 11.744 1.00 94.19 95 ALA A CA 1
ATOM 710 C C . ALA A 1 95 ? -1.118 -2.130 12.802 1.00 94.19 95 ALA A C 1
ATOM 712 O O . ALA A 1 95 ? -1.815 -2.414 13.788 1.00 94.19 95 ALA A O 1
ATOM 713 N N . VAL A 1 96 ? 0.086 -2.651 12.576 1.00 95.88 96 VAL A N 1
ATOM 714 C CA . VAL A 1 96 ? 0.847 -3.453 13.533 1.00 95.88 96 VAL A CA 1
ATOM 715 C C . VAL A 1 96 ? 2.295 -2.975 13.519 1.00 95.88 96 VAL A C 1
ATOM 717 O O . VAL A 1 96 ? 2.971 -3.177 12.516 1.00 95.88 96 VAL A O 1
ATOM 720 N N . GLY A 1 97 ? 2.771 -2.429 14.638 1.00 91.25 97 GLY A N 1
ATOM 721 C CA . GLY A 1 97 ? 4.110 -1.844 14.740 1.00 91.25 97 GLY A CA 1
ATOM 722 C C . GLY A 1 97 ? 4.190 -0.534 13.967 1.00 91.25 97 GLY A C 1
ATOM 723 O O . GLY A 1 97 ? 4.567 -0.550 12.803 1.00 91.25 97 GLY A O 1
ATOM 724 N N . GLU A 1 98 ? 3.787 0.562 14.599 1.00 90.19 98 GLU A N 1
ATOM 725 C CA . GLU A 1 98 ? 3.995 1.916 14.070 1.00 90.19 98 GLU A CA 1
ATOM 726 C C . GLU A 1 98 ? 4.936 2.644 15.024 1.00 90.19 98 GLU A C 1
ATOM 728 O O . GLU A 1 98 ? 4.706 2.606 16.234 1.00 90.19 98 GLU A O 1
ATOM 733 N N . GLU A 1 99 ? 5.982 3.283 14.511 1.00 90.00 99 GLU A N 1
ATOM 734 C CA . GLU A 1 99 ? 6.980 3.975 15.327 1.00 90.00 99 GLU A CA 1
ATOM 735 C C . GLU A 1 99 ? 7.263 5.384 14.789 1.00 90.00 99 GLU A C 1
ATOM 737 O O . GLU A 1 99 ? 7.702 5.568 13.657 1.00 90.00 99 GLU A O 1
ATOM 742 N N . GLY A 1 100 ? 7.073 6.409 15.623 1.00 85.38 100 GLY A N 1
ATOM 743 C CA . GLY A 1 100 ? 7.350 7.796 15.239 1.00 85.38 100 GLY A CA 1
ATOM 744 C C . GLY A 1 100 ? 6.345 8.388 14.241 1.00 85.38 100 GLY A C 1
ATOM 745 O O . GLY A 1 100 ? 5.323 7.783 13.934 1.00 85.38 100 GLY A O 1
ATOM 746 N N . GLY A 1 101 ? 6.642 9.600 13.760 1.00 83.56 101 GLY A N 1
ATOM 747 C CA . GLY A 1 101 ? 5.807 10.310 12.781 1.00 83.56 101 GLY A CA 1
ATOM 748 C C . GLY A 1 101 ? 4.567 10.994 13.364 1.00 83.56 101 GLY A C 1
ATOM 749 O O . GLY A 1 101 ? 4.224 10.814 14.536 1.00 83.56 101 GLY A O 1
ATOM 750 N N . ASP A 1 102 ? 3.906 11.791 12.525 1.00 87.25 102 ASP A N 1
ATOM 751 C CA . ASP A 1 102 ? 2.581 12.356 12.791 1.00 87.25 102 ASP A CA 1
ATOM 752 C C . ASP A 1 102 ? 1.516 11.386 12.247 1.00 87.25 102 ASP A C 1
ATOM 754 O O . ASP A 1 102 ? 0.855 11.617 11.234 1.00 87.25 102 ASP A O 1
ATOM 758 N N . THR A 1 103 ? 1.368 10.264 12.952 1.00 83.38 103 THR A N 1
ATOM 759 C CA . THR A 1 103 ? 0.540 9.121 12.541 1.00 83.38 103 THR A CA 1
ATOM 760 C C . THR A 1 103 ? -0.906 9.246 13.025 1.00 83.38 103 THR A C 1
ATOM 762 O O . THR A 1 103 ? -1.186 9.596 14.178 1.00 83.38 103 THR A O 1
ATOM 765 N N . VAL A 1 104 ? -1.865 8.918 12.154 1.00 89.00 104 VAL A N 1
ATOM 766 C CA . VAL A 1 104 ? -3.286 8.794 12.505 1.00 89.00 104 VAL A CA 1
ATOM 767 C C . VAL A 1 104 ? -3.789 7.390 12.199 1.00 89.00 104 VAL A C 1
ATOM 769 O O . VAL A 1 104 ? -4.127 7.076 11.055 1.00 89.00 104 VAL A O 1
ATOM 772 N N . THR A 1 105 ? -3.984 6.592 13.254 1.00 91.88 105 THR A N 1
ATOM 773 C CA . THR A 1 105 ? -4.395 5.191 13.103 1.00 91.88 105 THR A CA 1
ATOM 774 C C . THR A 1 105 ? -5.769 4.881 13.688 1.00 91.88 105 THR A C 1
ATOM 776 O O . THR A 1 105 ? -6.103 5.188 14.832 1.00 91.88 105 THR A O 1
ATOM 779 N N . THR A 1 106 ? -6.621 4.218 12.895 1.00 95.00 106 THR A N 1
ATOM 780 C CA . THR A 1 106 ? -7.968 3.820 13.356 1.00 95.00 106 THR A CA 1
ATOM 781 C C . THR A 1 106 ? -7.927 2.591 14.270 1.00 95.00 106 THR A C 1
ATOM 783 O O . THR A 1 106 ? -8.731 2.471 15.200 1.00 95.00 106 THR A O 1
ATOM 786 N N . LYS A 1 107 ? -7.043 1.629 13.979 1.00 95.25 107 LYS A N 1
ATOM 787 C CA . LYS A 1 107 ? -6.837 0.414 14.780 1.00 95.25 107 LYS A CA 1
ATOM 788 C C . LYS A 1 107 ? -5.363 0.035 14.788 1.00 95.25 107 LYS A C 1
ATOM 790 O O . LYS A 1 107 ? -4.893 -0.527 13.803 1.00 95.25 107 LYS A O 1
ATOM 795 N N . ALA A 1 108 ? -4.699 0.253 15.911 1.00 92.75 108 ALA A N 1
ATOM 796 C CA . ALA A 1 108 ? -3.289 -0.063 16.069 1.00 92.75 108 ALA A CA 1
ATOM 797 C C . ALA A 1 108 ? -3.039 -1.210 17.053 1.00 92.75 108 ALA A C 1
ATOM 799 O O . ALA A 1 108 ? -3.812 -1.451 17.990 1.00 92.75 108 ALA A O 1
ATOM 800 N N . VAL A 1 109 ? -1.919 -1.899 16.843 1.00 94.19 109 VAL A N 1
ATOM 801 C CA . VAL A 1 109 ? -1.278 -2.793 17.809 1.00 94.19 109 VAL A CA 1
ATOM 802 C C . VAL A 1 109 ? 0.213 -2.468 17.817 1.00 94.19 109 VAL A C 1
ATOM 804 O O . VAL A 1 109 ? 0.874 -2.678 16.808 1.00 94.19 109 VAL A O 1
ATOM 807 N N . GLY A 1 110 ? 0.742 -2.019 18.957 1.00 89.56 110 GLY A N 1
ATOM 808 C CA . GLY A 1 110 ? 2.162 -1.661 19.071 1.00 89.56 110 GLY A CA 1
ATOM 809 C C . GLY A 1 110 ? 2.515 -0.351 18.364 1.00 89.56 110 GLY A C 1
ATOM 810 O O . GLY A 1 110 ? 3.518 -0.306 17.675 1.00 89.56 110 GLY A O 1
ATOM 811 N N . GLU A 1 111 ? 1.660 0.665 18.490 1.00 86.50 111 GLU A N 1
ATOM 812 C CA . GLU A 1 111 ? 1.959 2.037 18.063 1.00 86.50 111 GLU A CA 1
ATOM 813 C C . GLU A 1 111 ? 2.742 2.754 19.172 1.00 86.50 111 GLU A C 1
ATOM 815 O O . GLU A 1 111 ? 2.299 2.794 20.329 1.00 86.50 111 GLU A O 1
ATOM 820 N N . GLU A 1 112 ? 3.902 3.299 18.818 1.00 84.25 112 GLU A N 1
ATOM 821 C CA . GLU A 1 112 ? 4.785 4.089 19.670 1.00 84.25 112 GLU A CA 1
ATOM 822 C C . GLU A 1 112 ? 4.993 5.476 19.040 1.00 84.25 112 GLU A C 1
ATOM 824 O O . GLU A 1 112 ? 5.527 5.614 17.945 1.00 84.25 112 GLU A O 1
ATOM 829 N N . GLY A 1 113 ? 4.556 6.535 19.727 1.00 69.44 113 GLY A N 1
ATOM 830 C CA . GLY A 1 113 ? 4.670 7.901 19.207 1.00 69.44 113 GLY A CA 1
ATOM 831 C C . GLY A 1 113 ? 6.103 8.451 19.219 1.00 69.44 113 GLY A C 1
ATOM 832 O O . GLY A 1 113 ? 6.920 8.077 20.063 1.00 69.44 113 GLY A O 1
ATOM 833 N N . GLY A 1 114 ? 6.381 9.402 18.323 1.00 61.94 114 GLY A N 1
ATOM 834 C CA . GLY A 1 114 ? 7.587 10.237 18.351 1.00 61.94 114 GLY A CA 1
ATOM 835 C C . GLY A 1 114 ? 7.407 11.455 19.267 1.00 61.94 114 GLY A C 1
ATOM 836 O O . GLY A 1 114 ? 6.339 12.064 19.278 1.00 61.94 114 GLY A O 1
ATOM 837 N N . PHE A 1 115 ? 8.428 11.793 20.064 1.00 49.09 115 PHE A N 1
ATOM 838 C CA . PHE A 1 115 ? 8.458 12.988 20.929 1.00 49.09 115 PHE A CA 1
ATOM 839 C C . PHE A 1 115 ? 9.126 14.185 20.254 1.00 49.09 115 PHE A C 1
ATOM 841 O O . PHE A 1 115 ? 10.148 13.970 19.563 1.00 49.09 115 PHE A O 1
#

Radius of gyration: 24.82 Å; chains: 1; bounding box: 23×53×79 Å

Secondary 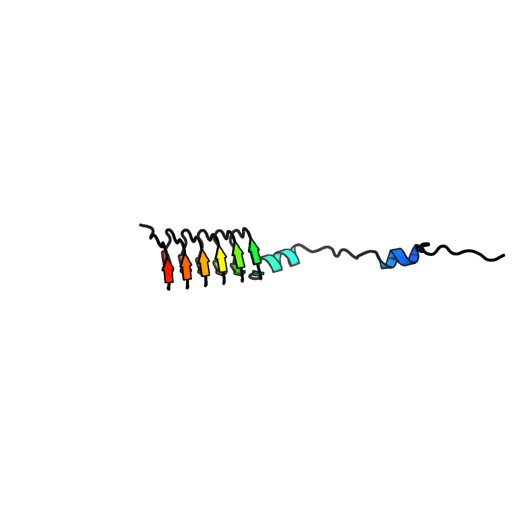structure (DSSP, 8-state):
-PPPPPTT---HHHHHTT--------HHHHHHHHHS-EEES--SS-BSS-EEEEEEEEEESSEEEEEEEEEEESSEEEEEEEEEEESSEEEESSEEEEESSS-EESSEEEEE---

Foldseek 3Di:
DDDDDDPPPDDPVNVVVVPPPPDDDDVVVVVVCQQPAHEEQEEECDEEDRHEYAEYEQYEEYEYEYAEYEHYEEYCYEYAEYEDYEEYNYEYAEYEDYYEYVYHYVHYDNHHYDD

pLDDT: mean 81.11, std 13.79, range [48.19, 97.38]